Protein AF-A0A515ERA7-F1 (afdb_monomer)

Radius of gyration: 29.37 Å; Cα contacts (8 Å, |Δi|>4): 62; chains: 1; bounding box: 47×49×74 Å

Structure (mmCIF, N/CA/C/O backbone):
data_AF-A0A515ERA7-F1
#
_entry.id   AF-A0A515ERA7-F1
#
loop_
_atom_site.group_PDB
_atom_site.id
_atom_site.type_symbol
_atom_site.label_atom_id
_atom_site.label_alt_id
_atom_site.label_comp_id
_atom_site.label_asym_id
_atom_site.label_entity_id
_atom_site.label_seq_id
_atom_site.pdbx_PDB_ins_code
_atom_site.Cartn_x
_atom_site.Cartn_y
_atom_site.Cartn_z
_atom_site.occupancy
_atom_site.B_iso_or_equiv
_atom_site.auth_seq_id
_atom_site.auth_comp_id
_atom_site.auth_asym_id
_atom_site.auth_atom_id
_atom_site.pdbx_PDB_model_num
ATOM 1 N N . MET A 1 1 ? 11.432 -35.447 43.874 1.00 42.44 1 MET A N 1
ATOM 2 C CA . MET A 1 1 ? 10.421 -34.469 44.328 1.00 42.44 1 MET A CA 1
ATOM 3 C C . MET A 1 1 ? 10.608 -33.211 43.502 1.00 42.44 1 MET A C 1
ATOM 5 O O . MET A 1 1 ? 11.532 -32.455 43.764 1.00 42.44 1 MET A O 1
ATOM 9 N N . SER A 1 2 ? 9.826 -33.059 42.436 1.00 48.47 2 SER A N 1
ATOM 10 C CA . SER A 1 2 ? 10.008 -31.998 41.441 1.00 48.47 2 SER A CA 1
ATOM 11 C C . SER A 1 2 ? 8.876 -30.990 41.603 1.00 48.47 2 SER A C 1
ATOM 13 O O . SER A 1 2 ? 7.742 -31.270 41.226 1.00 48.47 2 SER A O 1
ATOM 15 N N . HIS A 1 3 ? 9.161 -29.844 42.221 1.00 52.25 3 HIS A N 1
ATOM 16 C CA . HIS A 1 3 ? 8.195 -28.757 42.363 1.00 52.25 3 HIS A CA 1
ATOM 17 C C . HIS A 1 3 ? 8.136 -27.967 41.053 1.00 52.25 3 HIS A C 1
ATOM 19 O O . HIS A 1 3 ? 8.937 -27.065 40.817 1.0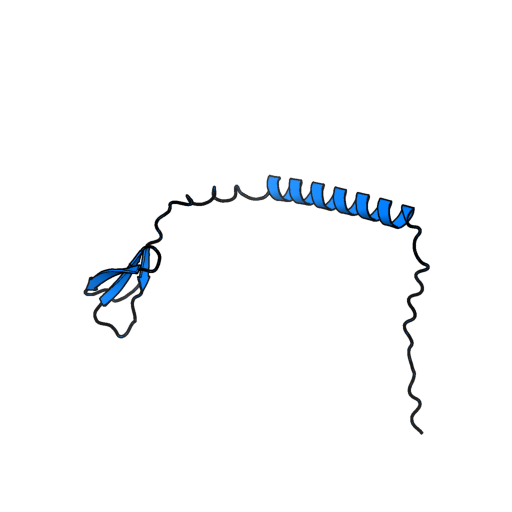0 52.25 3 HIS A O 1
ATOM 25 N N . SER A 1 4 ? 7.204 -28.329 40.172 1.00 54.25 4 SER A N 1
ATOM 26 C CA . SER A 1 4 ? 6.885 -27.530 38.988 1.00 54.25 4 SER A CA 1
ATOM 27 C C . SER A 1 4 ? 6.131 -26.271 39.417 1.00 54.25 4 SER A C 1
ATOM 29 O O . SER A 1 4 ? 4.959 -26.326 39.779 1.00 54.25 4 SER A O 1
ATOM 31 N N . LEU A 1 5 ? 6.817 -25.129 39.384 1.00 62.44 5 LEU A N 1
ATOM 32 C CA . LEU A 1 5 ? 6.222 -23.805 39.553 1.00 62.44 5 LEU A CA 1
ATOM 33 C C . LEU A 1 5 ? 5.396 -23.478 38.302 1.00 62.44 5 LEU A C 1
ATOM 35 O O . LEU A 1 5 ? 5.924 -23.028 37.286 1.00 62.44 5 LEU A O 1
ATOM 39 N N . THR A 1 6 ? 4.091 -23.732 38.355 1.00 60.84 6 THR A N 1
ATOM 40 C CA . THR A 1 6 ? 3.146 -23.308 37.319 1.00 60.84 6 THR A CA 1
ATOM 41 C C . THR A 1 6 ? 2.942 -21.801 37.426 1.00 60.84 6 THR A C 1
ATOM 43 O O . THR A 1 6 ? 2.042 -21.327 38.118 1.00 60.84 6 THR A O 1
ATOM 46 N N . ASN A 1 7 ? 3.806 -21.033 36.766 1.00 59.94 7 ASN A N 1
ATOM 47 C CA . ASN A 1 7 ? 3.665 -19.586 36.680 1.00 59.94 7 ASN A CA 1
ATOM 48 C C . ASN A 1 7 ? 2.546 -19.254 35.679 1.00 59.94 7 ASN A C 1
ATOM 50 O O . ASN A 1 7 ? 2.786 -19.066 34.486 1.00 59.94 7 ASN A O 1
ATOM 54 N N . SER A 1 8 ? 1.297 -19.251 36.144 1.00 60.56 8 SER A N 1
ATOM 55 C CA . SER A 1 8 ? 0.160 -18.816 35.338 1.00 60.56 8 SER A CA 1
ATOM 56 C C . SER A 1 8 ? 0.203 -17.295 35.200 1.00 60.56 8 SER A C 1
ATOM 58 O O . SER A 1 8 ? -0.177 -16.565 36.115 1.00 60.56 8 SER A O 1
ATOM 60 N N . LEU A 1 9 ? 0.661 -16.810 34.048 1.00 61.88 9 LEU A N 1
ATOM 61 C CA . LEU A 1 9 ? 0.554 -15.407 33.648 1.00 61.88 9 LEU A CA 1
ATOM 62 C C . LEU A 1 9 ? -0.911 -15.098 33.312 1.00 61.88 9 LEU A C 1
ATOM 64 O O . LEU A 1 9 ? -1.299 -15.022 32.148 1.00 61.88 9 LEU A O 1
ATOM 68 N N . THR A 1 10 ? -1.759 -14.963 34.329 1.00 64.31 10 THR A N 1
ATOM 69 C CA . THR A 1 10 ? -3.109 -14.428 34.142 1.00 64.31 10 THR A CA 1
ATOM 70 C C . THR A 1 10 ? -2.983 -12.942 33.809 1.00 64.31 10 THR A C 1
ATOM 72 O O . THR A 1 10 ? -2.454 -12.194 34.637 1.00 64.31 10 THR A O 1
ATOM 75 N N . PRO A 1 11 ? -3.435 -12.470 32.633 1.00 65.38 11 PRO A N 1
ATOM 76 C CA . PRO A 1 11 ? -3.361 -11.052 32.321 1.00 65.38 11 PRO A CA 1
ATOM 77 C C . PRO A 1 11 ? -4.266 -10.269 33.282 1.00 65.38 11 PRO A C 1
ATOM 79 O O . PRO A 1 11 ? -5.491 -10.372 33.225 1.00 65.38 11 PRO A O 1
ATOM 82 N N . VAL A 1 12 ? -3.656 -9.456 34.151 1.00 64.62 12 VAL A N 1
ATOM 83 C CA . VAL A 1 12 ? -4.327 -8.482 35.036 1.00 64.62 12 VAL A CA 1
ATOM 84 C C . VAL A 1 12 ? -4.740 -7.257 34.214 1.00 64.62 12 VAL A C 1
ATOM 86 O O . VAL A 1 12 ? -4.341 -6.127 34.471 1.00 64.62 12 VAL A O 1
ATOM 89 N N . ILE A 1 13 ? -5.504 -7.475 33.147 1.00 65.69 13 ILE A N 1
ATOM 90 C CA . ILE A 1 13 ? -6.088 -6.393 32.357 1.00 65.69 13 ILE A CA 1
ATOM 91 C C . ILE A 1 13 ? -7.578 -6.691 32.286 1.00 65.69 13 ILE A C 1
ATOM 93 O O . ILE A 1 13 ? -8.043 -7.464 31.446 1.00 65.69 13 ILE A O 1
ATOM 97 N N . GLY A 1 14 ? -8.332 -6.103 33.219 1.00 66.56 14 GLY A N 1
ATOM 98 C CA . GLY A 1 14 ? -9.792 -6.110 33.164 1.00 66.56 14 GLY A CA 1
ATOM 99 C C . GLY A 1 14 ? -10.252 -5.650 31.781 1.00 66.56 14 GLY A C 1
ATOM 100 O O . GLY A 1 14 ? -9.632 -4.769 31.189 1.00 66.56 14 GLY A O 1
ATOM 101 N N . LYS A 1 15 ? -11.298 -6.276 31.223 1.00 71.81 15 LYS A N 1
ATOM 102 C CA . LYS A 1 15 ? -11.762 -5.991 29.856 1.00 71.81 15 LYS A CA 1
ATOM 103 C C . LYS A 1 15 ? -12.018 -4.479 29.712 1.00 71.81 15 LYS A C 1
ATOM 105 O O . LYS A 1 15 ? -12.979 -3.997 30.309 1.00 71.81 15 LYS A O 1
ATOM 110 N N . PRO A 1 16 ? -11.223 -3.731 28.916 1.00 72.00 16 PRO A N 1
ATOM 111 C CA . PRO A 1 16 ? -11.478 -2.308 28.748 1.00 72.00 16 PRO A CA 1
ATOM 112 C C . PRO A 1 16 ? -12.851 -2.121 28.115 1.00 72.00 16 PRO A C 1
ATOM 114 O O . PRO A 1 16 ? -13.234 -2.907 27.235 1.00 72.00 16 PRO A O 1
ATOM 117 N N . SER A 1 17 ? -13.580 -1.102 28.575 1.00 83.69 17 SER A N 1
ATOM 118 C CA . SER A 1 17 ? -14.914 -0.799 28.065 1.00 83.69 17 SER A CA 1
ATOM 119 C C . SER A 1 17 ? -14.870 -0.628 26.546 1.00 83.69 17 SER A C 1
ATOM 121 O O . SER A 1 17 ? -13.869 -0.187 25.974 1.00 83.69 17 SER A O 1
ATOM 123 N N . ARG A 1 18 ? -15.960 -0.994 25.863 1.00 86.44 18 ARG A N 1
ATOM 124 C CA . ARG A 1 18 ? -16.049 -0.871 24.400 1.00 86.44 18 ARG A CA 1
ATOM 125 C C . ARG A 1 18 ? -15.734 0.556 23.948 1.00 86.44 18 ARG A C 1
ATOM 127 O O . ARG A 1 18 ? -15.000 0.735 22.985 1.00 86.44 18 ARG A O 1
ATOM 134 N N . THR A 1 19 ? -16.209 1.549 24.696 1.00 88.25 19 THR A N 1
ATOM 135 C CA . THR A 1 19 ? -15.923 2.967 24.465 1.00 88.25 19 THR A CA 1
ATOM 136 C C . THR A 1 19 ? -14.431 3.273 24.575 1.00 88.25 19 THR A C 1
ATOM 138 O O . THR A 1 19 ? -13.886 3.865 23.653 1.00 88.25 19 THR A O 1
ATOM 141 N N . ALA A 1 20 ? -13.747 2.802 25.626 1.00 89.19 20 ALA A N 1
ATOM 142 C CA . ALA A 1 20 ? -12.304 3.001 25.790 1.00 89.19 20 ALA A CA 1
ATOM 143 C C . ALA A 1 20 ? -11.482 2.335 24.673 1.00 89.19 20 ALA A C 1
ATOM 145 O O . ALA A 1 20 ? -10.488 2.887 24.208 1.00 89.19 20 ALA A O 1
ATOM 146 N N . ARG A 1 21 ? -11.905 1.158 24.196 1.00 86.25 21 ARG A N 1
ATOM 147 C CA . ARG A 1 21 ? -11.257 0.501 23.048 1.00 86.25 21 ARG A CA 1
ATOM 148 C C . ARG A 1 21 ? -11.438 1.302 21.761 1.00 86.25 21 ARG A C 1
ATOM 150 O O . ARG A 1 21 ? -10.494 1.426 20.988 1.00 86.25 21 ARG A O 1
ATOM 157 N N . LEU A 1 22 ? -12.638 1.832 21.526 1.00 93.62 22 LEU A N 1
ATOM 158 C CA . LEU A 1 22 ? -12.944 2.608 20.324 1.00 93.62 22 LEU A CA 1
ATOM 159 C C . LEU A 1 22 ? -12.226 3.960 20.318 1.00 93.62 22 LEU A C 1
ATOM 161 O O . LEU A 1 22 ? -11.703 4.351 19.277 1.00 93.62 22 LEU A O 1
ATOM 165 N N . THR A 1 23 ? -12.142 4.645 21.460 1.00 94.69 23 THR A N 1
ATOM 166 C CA . THR A 1 23 ? -11.388 5.902 21.568 1.00 94.69 23 THR A CA 1
ATOM 167 C C . THR A 1 23 ? -9.901 5.670 21.337 1.00 94.69 23 THR A C 1
ATOM 169 O O . THR A 1 23 ? -9.298 6.383 20.538 1.00 94.69 23 THR A O 1
ATOM 172 N N . LEU A 1 24 ? -9.320 4.632 21.945 1.00 94.12 24 LEU A N 1
ATOM 173 C CA . LEU A 1 24 ? -7.921 4.273 21.718 1.00 94.12 24 LEU A CA 1
ATOM 174 C C . LEU A 1 24 ? -7.661 3.924 20.245 1.00 94.12 24 LEU A C 1
ATOM 176 O O . LEU A 1 24 ? -6.683 4.386 19.663 1.00 94.12 24 LEU A O 1
ATOM 180 N N . ALA A 1 25 ? -8.559 3.157 19.620 1.00 94.31 25 ALA A N 1
ATOM 181 C CA . ALA A 1 25 ? -8.455 2.806 18.207 1.00 94.31 25 ALA A CA 1
ATOM 182 C C . ALA A 1 25 ? -8.539 4.040 17.293 1.00 94.31 25 ALA A C 1
ATOM 184 O O . ALA A 1 25 ? -7.797 4.125 16.315 1.00 94.31 25 ALA A O 1
ATOM 185 N N . LEU A 1 26 ? -9.402 5.010 17.615 1.00 96.25 26 LEU A N 1
ATOM 186 C CA . LEU A 1 26 ? -9.501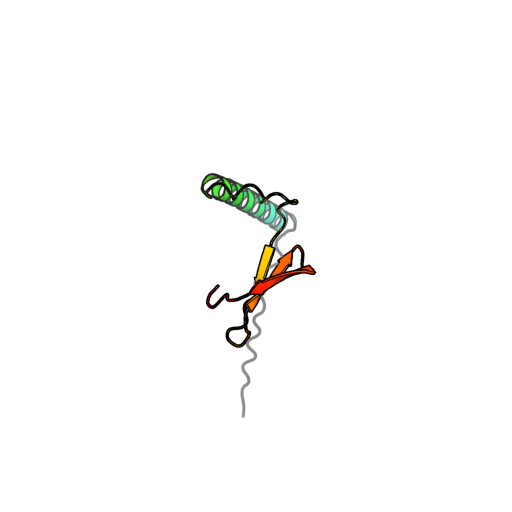 6.275 16.883 1.00 96.25 26 LEU A CA 1
ATOM 187 C C . LEU A 1 26 ? -8.227 7.110 17.018 1.00 96.25 26 LEU A C 1
ATOM 189 O O . LEU A 1 26 ? -7.718 7.594 16.009 1.00 96.25 26 LEU A O 1
ATOM 193 N N . ILE A 1 27 ? -7.688 7.229 18.234 1.00 97.00 27 ILE A N 1
ATOM 194 C CA . ILE A 1 27 ? -6.430 7.942 18.493 1.00 97.00 27 ILE A CA 1
ATOM 195 C C . ILE A 1 27 ? -5.296 7.298 17.698 1.00 97.00 27 ILE A C 1
ATOM 197 O O . ILE A 1 27 ? -4.567 7.990 16.989 1.00 97.00 27 ILE A O 1
ATOM 201 N N . LEU A 1 28 ? -5.183 5.970 17.762 1.00 96.25 28 LEU A N 1
ATOM 202 C CA . LEU A 1 28 ? -4.134 5.244 17.060 1.00 96.25 28 LEU A CA 1
ATOM 203 C C . LEU A 1 28 ? -4.262 5.421 15.543 1.00 96.25 28 LEU A C 1
ATOM 205 O O . LEU A 1 28 ? -3.276 5.708 14.872 1.00 96.25 28 LEU A O 1
ATOM 209 N N . ARG A 1 29 ? -5.482 5.338 15.002 1.00 94.19 29 ARG A N 1
ATOM 210 C CA . ARG A 1 29 ? -5.739 5.520 13.569 1.00 94.19 29 ARG A CA 1
ATOM 211 C C . ARG A 1 29 ? -5.435 6.942 13.101 1.00 94.19 29 ARG A C 1
ATOM 213 O O . ARG A 1 29 ? -4.867 7.109 12.022 1.00 94.19 29 ARG A O 1
ATOM 220 N N . ALA A 1 30 ? -5.768 7.948 13.907 1.00 96.50 30 ALA A N 1
ATOM 221 C CA . ALA A 1 30 ? -5.425 9.337 13.626 1.00 96.50 30 ALA A CA 1
ATOM 222 C C . ALA A 1 30 ? -3.902 9.541 13.626 1.00 96.50 30 ALA A C 1
ATOM 224 O O . ALA A 1 30 ? -3.370 10.114 12.678 1.00 96.50 30 ALA A O 1
ATOM 225 N N . ALA A 1 31 ? -3.198 9.000 14.625 1.00 94.69 31 ALA A N 1
ATOM 226 C CA . ALA A 1 31 ? -1.740 9.065 14.715 1.00 94.69 31 ALA A CA 1
ATOM 227 C C . ALA A 1 31 ? -1.044 8.341 13.547 1.00 94.69 31 ALA A C 1
ATOM 229 O O . ALA A 1 31 ? -0.084 8.852 12.974 1.00 94.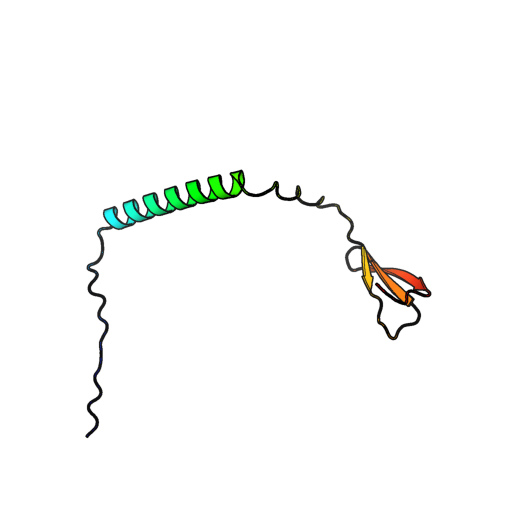69 31 ALA A O 1
ATOM 230 N N . SER A 1 32 ? -1.547 7.176 13.129 1.00 92.62 32 SER A N 1
ATOM 231 C CA . SER A 1 32 ? -1.029 6.485 11.943 1.00 92.62 32 SER A CA 1
ATOM 232 C C . SER A 1 32 ? -1.241 7.302 10.669 1.00 92.62 32 SER A C 1
ATOM 234 O O . SER A 1 32 ? -0.367 7.332 9.805 1.00 92.62 32 SER A O 1
ATOM 236 N N . PHE A 1 33 ? -2.381 7.987 10.541 1.00 96.50 33 PHE A N 1
ATOM 237 C CA . PHE A 1 33 ? -2.661 8.817 9.372 1.00 96.50 33 PHE A CA 1
ATOM 238 C C . PHE A 1 33 ? -1.762 10.056 9.317 1.00 96.50 33 PHE A C 1
ATOM 240 O O . PHE A 1 33 ? -1.231 10.374 8.251 1.00 96.50 33 PHE A O 1
ATOM 247 N N . THR A 1 34 ? -1.547 10.735 10.447 1.00 95.56 34 THR A N 1
ATOM 248 C CA . THR A 1 34 ? -0.633 11.885 10.511 1.00 95.56 34 THR A CA 1
ATOM 249 C C . THR A 1 34 ? 0.803 11.469 10.216 1.00 95.56 34 THR A C 1
ATOM 251 O O . THR A 1 34 ? 1.468 12.140 9.426 1.00 95.56 34 THR A O 1
ATOM 254 N N . LEU A 1 35 ? 1.249 10.332 10.758 1.00 93.94 35 LEU A N 1
ATOM 255 C CA . LEU A 1 35 ? 2.573 9.783 10.478 1.00 93.94 35 LEU A CA 1
ATOM 256 C C . LEU A 1 35 ? 2.732 9.413 9.001 1.00 93.94 35 LEU A C 1
ATOM 258 O O . LEU A 1 35 ? 3.722 9.794 8.388 1.00 93.94 35 LEU A O 1
ATOM 262 N N . ASN A 1 36 ? 1.748 8.741 8.398 1.00 93.12 36 ASN A N 1
ATOM 263 C CA . ASN A 1 36 ? 1.770 8.413 6.971 1.00 93.12 36 ASN A CA 1
ATOM 264 C C . ASN A 1 36 ? 1.800 9.678 6.098 1.00 93.12 36 ASN A C 1
ATOM 266 O O . ASN A 1 36 ? 2.516 9.732 5.100 1.00 93.12 36 ASN A O 1
ATOM 270 N N . ARG A 1 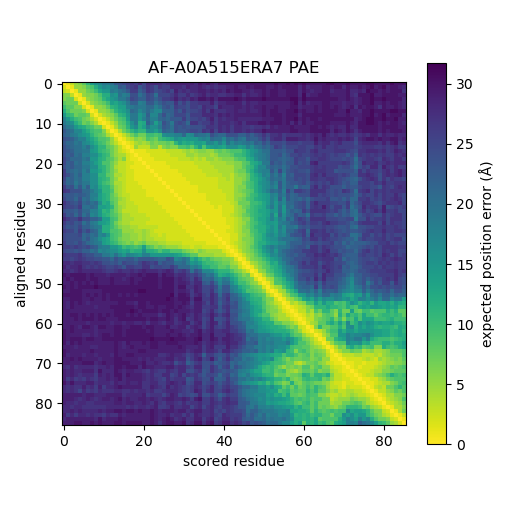37 ? 1.056 10.724 6.479 1.00 91.69 37 ARG A N 1
ATOM 271 C CA . ARG A 1 37 ? 1.071 12.001 5.756 1.00 91.69 37 ARG A CA 1
ATOM 272 C C . ARG A 1 37 ? 2.440 12.674 5.837 1.00 91.69 37 ARG A C 1
ATOM 274 O O . ARG A 1 37 ? 2.924 13.166 4.824 1.00 91.69 37 ARG A O 1
ATOM 281 N N . LEU A 1 38 ? 3.061 12.674 7.015 1.00 92.00 38 LEU A N 1
ATOM 282 C CA . LEU A 1 38 ? 4.396 13.235 7.208 1.00 92.00 38 LEU A CA 1
ATOM 283 C C . LEU A 1 38 ? 5.460 12.414 6.470 1.00 92.00 38 LEU A C 1
ATOM 285 O O . LEU A 1 38 ? 6.308 12.985 5.793 1.00 92.00 38 LEU A O 1
ATOM 289 N N . ALA A 1 39 ? 5.363 11.086 6.525 1.00 87.62 39 ALA A N 1
ATOM 290 C CA . ALA A 1 39 ? 6.234 10.185 5.784 1.00 87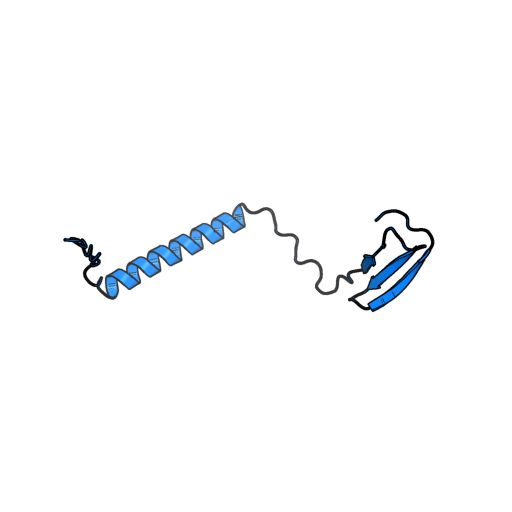.62 39 ALA A CA 1
ATOM 291 C C . ALA A 1 39 ? 6.160 10.459 4.279 1.00 87.62 39 ALA A C 1
ATOM 293 O O . ALA A 1 39 ? 7.196 10.560 3.643 1.00 87.62 39 ALA A O 1
ATOM 294 N N . ARG A 1 40 ? 4.965 10.677 3.716 1.00 83.75 40 ARG A N 1
ATOM 295 C CA . ARG A 1 40 ? 4.803 11.063 2.302 1.00 83.75 40 ARG A CA 1
ATOM 296 C C . ARG A 1 40 ? 5.332 12.458 1.976 1.00 83.75 40 ARG A C 1
ATOM 298 O O . ARG A 1 40 ? 5.733 12.685 0.845 1.00 83.75 40 ARG A O 1
ATOM 305 N N . ALA A 1 41 ? 5.297 13.384 2.932 1.00 86.00 41 ALA A N 1
ATOM 306 C CA . ALA A 1 41 ? 5.802 14.739 2.733 1.00 86.00 41 ALA A CA 1
ATOM 307 C C . ALA A 1 41 ? 7.338 14.799 2.726 1.00 86.00 41 ALA A C 1
ATOM 309 O O . ALA A 1 41 ? 7.905 15.653 2.054 1.00 86.00 41 ALA A O 1
ATOM 310 N N . ILE A 1 42 ? 7.996 13.914 3.482 1.00 89.50 42 ILE A N 1
ATOM 311 C CA . ILE A 1 42 ? 9.462 13.860 3.596 1.00 89.50 42 ILE A CA 1
ATOM 312 C C . ILE A 1 42 ? 10.057 12.799 2.663 1.00 89.50 42 ILE A C 1
ATOM 314 O O . ILE A 1 42 ? 11.224 12.895 2.287 1.00 89.50 42 ILE A O 1
ATOM 318 N N . ALA A 1 43 ? 9.274 11.789 2.274 1.00 83.56 43 ALA A N 1
ATOM 319 C CA . ALA A 1 43 ? 9.713 10.806 1.303 1.00 83.56 43 ALA A CA 1
ATOM 320 C C . ALA A 1 43 ? 10.087 11.529 0.002 1.00 83.56 43 ALA A C 1
ATOM 322 O O . ALA A 1 43 ? 9.295 12.338 -0.495 1.00 83.56 43 ALA A O 1
ATOM 323 N N . PRO A 1 44 ? 11.272 11.243 -0.565 1.00 71.38 44 PRO A N 1
ATOM 324 C CA . PRO A 1 44 ? 11.579 11.691 -1.912 1.00 71.38 44 PRO A CA 1
ATOM 325 C C . PRO A 1 44 ? 10.459 11.212 -2.832 1.00 71.38 44 PRO A C 1
ATOM 327 O O . PRO A 1 44 ? 9.893 10.139 -2.603 1.00 71.38 44 PRO A O 1
ATOM 330 N N . ALA A 1 45 ? 10.114 12.028 -3.832 1.00 67.50 45 ALA A N 1
ATOM 331 C CA . ALA A 1 45 ? 9.084 11.678 -4.798 1.00 67.50 45 ALA A CA 1
ATOM 332 C C . ALA A 1 45 ? 9.324 10.237 -5.256 1.00 67.50 45 ALA A C 1
ATOM 334 O O . ALA A 1 45 ? 10.375 9.938 -5.827 1.00 67.50 45 ALA A O 1
ATOM 335 N N . ALA A 1 46 ? 8.381 9.343 -4.932 1.00 64.88 46 ALA A N 1
ATOM 336 C CA . ALA A 1 46 ? 8.419 7.994 -5.462 1.00 64.88 46 ALA A CA 1
ATOM 337 C C . ALA A 1 46 ? 8.571 8.143 -6.980 1.00 64.88 46 ALA A C 1
ATOM 339 O O . ALA A 1 46 ? 7.899 9.019 -7.549 1.00 64.88 46 ALA A O 1
ATOM 340 N N . PRO A 1 47 ? 9.457 7.369 -7.633 1.00 57.62 47 PRO A N 1
ATOM 341 C CA . PRO A 1 47 ? 9.479 7.339 -9.083 1.00 57.62 47 PRO A CA 1
ATOM 342 C C . PRO A 1 47 ? 8.030 7.136 -9.513 1.00 57.62 47 PRO A C 1
ATOM 344 O O . PRO A 1 47 ? 7.398 6.186 -9.047 1.00 57.62 47 PRO A O 1
ATOM 347 N N . LYS A 1 48 ? 7.474 8.091 -10.279 1.00 58.91 48 LYS A N 1
ATOM 348 C CA . LYS A 1 48 ? 6.173 7.922 -10.941 1.00 58.91 48 LYS A CA 1
ATOM 349 C C . LYS A 1 48 ? 6.182 6.499 -11.465 1.00 58.91 48 LYS A C 1
ATOM 351 O O . LYS A 1 48 ? 7.158 6.183 -12.146 1.00 58.91 48 LYS A O 1
ATOM 356 N N . ASP A 1 49 ? 5.190 5.694 -11.065 1.00 54.38 49 ASP A N 1
ATOM 357 C CA . ASP A 1 49 ? 5.043 4.304 -11.496 1.00 54.38 49 ASP A CA 1
ATOM 358 C C . ASP A 1 49 ? 5.589 4.202 -12.907 1.00 54.38 49 ASP A C 1
ATOM 360 O O . ASP A 1 49 ? 5.108 4.901 -13.810 1.00 54.38 49 ASP A O 1
ATOM 364 N N . HIS A 1 50 ? 6.696 3.466 -13.033 1.00 52.28 50 HIS A N 1
ATOM 365 C CA . HIS A 1 50 ? 7.269 3.188 -14.332 1.00 52.28 50 HIS A CA 1
ATOM 366 C C . HIS A 1 50 ? 6.107 2.695 -15.176 1.00 52.28 50 HIS A C 1
ATOM 368 O O . HIS A 1 50 ? 5.352 1.829 -14.732 1.00 52.28 50 HIS A O 1
ATOM 374 N N . ASP A 1 51 ? 5.934 3.369 -16.307 1.00 54.94 51 ASP A N 1
ATOM 375 C CA . ASP A 1 51 ? 4.916 3.124 -17.308 1.00 54.94 51 ASP A CA 1
ATOM 376 C C . ASP A 1 51 ? 4.497 1.652 -17.287 1.00 54.94 51 ASP A C 1
ATOM 378 O O . ASP A 1 51 ? 5.329 0.762 -17.442 1.00 54.94 51 ASP A O 1
ATOM 382 N N . ILE A 1 52 ? 3.214 1.378 -17.064 1.00 56.97 52 ILE A N 1
ATOM 383 C CA . ILE A 1 52 ? 2.685 0.006 -17.058 1.00 56.97 52 ILE A CA 1
ATOM 384 C C . ILE A 1 52 ? 2.855 -0.621 -18.469 1.00 56.97 52 ILE A C 1
ATOM 386 O O . ILE A 1 52 ? 2.651 -1.817 -18.650 1.00 56.97 52 ILE A O 1
ATOM 390 N N . ASN A 1 53 ? 3.293 0.175 -19.461 1.00 54.94 53 ASN A N 1
ATOM 391 C CA . ASN A 1 53 ? 3.730 -0.234 -20.798 1.00 54.94 53 ASN A CA 1
ATOM 392 C C . ASN A 1 53 ? 5.258 -0.230 -21.003 1.00 54.94 53 ASN A C 1
ATOM 394 O O . ASN A 1 53 ? 5.720 -0.292 -22.144 1.00 54.94 53 ASN A O 1
ATOM 398 N N . ALA A 1 54 ? 6.067 -0.127 -19.948 1.00 58.06 54 ALA A N 1
ATOM 399 C CA . ALA A 1 54 ? 7.509 -0.283 -20.065 1.00 58.06 54 ALA A CA 1
ATOM 400 C C . ALA A 1 54 ? 7.800 -1.742 -20.436 1.00 58.06 54 ALA A C 1
ATOM 402 O O . ALA A 1 54 ? 7.779 -2.627 -19.587 1.00 58.06 54 ALA A O 1
ATOM 403 N N . HIS A 1 55 ? 8.036 -2.000 -21.721 1.00 55.84 55 HIS A N 1
ATOM 404 C CA . HIS A 1 55 ? 8.492 -3.300 -22.199 1.00 55.84 55 HIS A CA 1
ATOM 405 C C . HIS A 1 55 ? 9.836 -3.627 -21.538 1.00 55.84 55 HIS A C 1
ATOM 407 O O . HIS A 1 55 ? 10.853 -2.985 -21.822 1.00 55.84 55 HIS A O 1
ATOM 413 N N . TYR A 1 56 ? 9.839 -4.607 -20.636 1.00 57.88 56 TYR A N 1
ATOM 414 C CA . TYR A 1 56 ? 11.047 -5.038 -19.943 1.00 57.88 56 TYR A CA 1
ATOM 415 C C . TYR A 1 56 ? 11.802 -6.025 -20.834 1.00 57.88 56 TYR A C 1
ATOM 417 O O . TYR A 1 56 ? 11.287 -7.086 -21.196 1.00 57.88 56 TYR A O 1
ATOM 425 N N . VAL A 1 57 ? 13.031 -5.659 -21.201 1.00 56.78 57 VAL A N 1
ATOM 426 C CA . VAL A 1 57 ? 13.957 -6.543 -21.913 1.00 56.78 57 VAL A CA 1
ATOM 427 C C . VAL A 1 57 ? 14.942 -7.116 -20.901 1.00 56.78 57 VAL A C 1
ATOM 429 O O . VAL A 1 57 ? 15.777 -6.393 -20.357 1.00 56.78 57 VAL A O 1
ATOM 432 N N . GLU A 1 58 ? 14.834 -8.413 -20.638 1.00 66.69 58 GLU A N 1
ATOM 433 C CA . GLU A 1 58 ? 15.721 -9.150 -19.743 1.00 66.69 58 GLU A CA 1
ATOM 434 C C . GLU A 1 58 ? 16.821 -9.843 -20.552 1.00 66.69 58 GLU A C 1
ATOM 436 O O . GLU A 1 58 ? 16.562 -10.579 -21.509 1.00 66.69 58 GLU A O 1
ATOM 441 N N . PHE A 1 59 ? 18.073 -9.611 -20.162 1.00 59.91 59 PHE A N 1
ATOM 442 C CA . PHE A 1 59 ? 19.242 -10.220 -20.783 1.00 59.91 59 PHE A CA 1
ATOM 443 C C . PHE A 1 59 ? 19.785 -11.308 -19.867 1.00 59.91 59 PHE A C 1
ATOM 445 O O . PHE A 1 59 ? 20.165 -11.037 -18.728 1.00 59.91 59 PHE A O 1
ATOM 452 N N . TYR A 1 60 ? 19.851 -12.533 -20.378 1.00 57.59 60 TYR A N 1
ATOM 453 C CA . TYR A 1 60 ? 20.463 -13.649 -19.673 1.00 57.59 60 TYR A CA 1
ATOM 454 C C . TYR A 1 60 ? 21.721 -14.082 -20.421 1.00 57.59 60 TYR A C 1
ATOM 456 O O . TYR A 1 60 ? 21.653 -14.512 -21.571 1.00 57.59 60 TYR A O 1
ATOM 464 N N . ALA A 1 61 ? 22.878 -13.970 -19.780 1.00 59.09 61 ALA A N 1
ATOM 465 C CA . ALA A 1 61 ? 24.123 -14.530 -20.277 1.00 59.09 61 ALA A CA 1
ATOM 466 C C . ALA A 1 61 ? 24.605 -15.558 -19.258 1.00 59.09 61 ALA A C 1
ATOM 468 O O . ALA A 1 61 ? 24.937 -15.215 -18.124 1.00 59.09 61 ALA A O 1
ATOM 469 N N . ASP A 1 62 ? 24.610 -16.820 -19.673 1.00 56.78 62 ASP A N 1
ATOM 470 C CA . ASP A 1 62 ? 25.272 -17.883 -18.933 1.00 56.78 62 ASP A CA 1
ATOM 471 C C . ASP A 1 62 ? 26.790 -17.741 -19.163 1.00 56.78 62 ASP A C 1
ATOM 473 O O . ASP A 1 62 ? 27.217 -17.709 -20.322 1.00 56.78 62 ASP A O 1
ATOM 477 N N . PRO A 1 63 ? 27.623 -17.640 -18.111 1.00 55.72 63 PRO A N 1
ATOM 478 C CA . PRO A 1 63 ? 29.077 -17.533 -18.247 1.00 55.72 63 PRO A CA 1
ATOM 479 C C . PRO A 1 63 ? 29.744 -18.725 -18.963 1.00 55.72 63 PRO A C 1
ATOM 481 O O . PRO A 1 63 ? 30.931 -18.633 -19.281 1.00 55.72 63 PRO A O 1
ATOM 484 N N . GLY A 1 64 ? 29.016 -19.818 -19.233 1.00 57.19 64 GLY A N 1
ATOM 485 C CA . GLY A 1 64 ? 29.473 -20.955 -20.044 1.00 57.19 64 GLY A CA 1
ATOM 486 C C . GLY A 1 64 ? 28.953 -21.015 -21.491 1.00 57.19 64 GLY A C 1
ATOM 487 O O . GLY A 1 64 ? 29.307 -21.955 -22.202 1.00 57.19 64 GLY A O 1
ATOM 488 N N . ALA A 1 65 ? 28.119 -20.071 -21.946 1.00 57.41 65 ALA A N 1
ATOM 489 C CA . ALA A 1 65 ? 27.501 -20.101 -23.277 1.00 57.41 65 ALA A CA 1
ATOM 490 C C . ALA A 1 65 ? 28.149 -19.105 -24.261 1.00 57.41 65 ALA A C 1
ATOM 492 O O . ALA A 1 65 ? 28.470 -17.977 -23.898 1.00 57.41 65 ALA A O 1
ATOM 493 N N . ASP A 1 66 ? 28.254 -19.478 -25.546 1.00 54.44 66 ASP A N 1
ATOM 494 C CA . ASP A 1 66 ? 28.803 -18.641 -26.639 1.00 54.44 66 ASP A CA 1
ATOM 495 C C . ASP A 1 66 ? 27.885 -17.457 -27.054 1.00 54.44 66 ASP A C 1
ATOM 497 O O . ASP A 1 66 ? 27.748 -17.112 -28.231 1.00 54.44 66 ASP A O 1
ATOM 501 N N . GLY A 1 67 ? 27.184 -16.836 -26.104 1.00 62.56 67 GLY A N 1
ATOM 502 C CA . GLY A 1 67 ? 26.320 -15.675 -26.326 1.00 62.56 67 GLY A CA 1
ATOM 503 C C . GLY A 1 67 ? 25.181 -15.553 -25.313 1.00 62.56 67 GLY A C 1
ATOM 504 O O . GLY A 1 67 ? 24.805 -16.527 -24.664 1.00 62.56 67 GLY A O 1
ATOM 505 N N . GLY A 1 68 ? 24.611 -14.350 -25.216 1.00 68.69 68 GLY A N 1
ATOM 506 C CA . GLY A 1 68 ? 23.468 -14.049 -24.354 1.00 68.69 68 GLY A CA 1
ATOM 507 C C . GLY A 1 68 ? 22.131 -14.258 -25.066 1.00 68.69 68 GLY A C 1
ATOM 508 O O . GLY A 1 68 ? 22.015 -14.068 -26.279 1.00 68.69 68 GLY A O 1
ATOM 509 N N . LEU A 1 69 ? 21.110 -14.645 -24.312 1.00 76.94 69 LEU A N 1
ATOM 510 C CA . LEU A 1 69 ? 19.724 -14.738 -24.755 1.00 76.94 69 LEU A CA 1
ATOM 511 C C . LEU A 1 69 ? 18.970 -13.481 -24.315 1.00 76.94 69 LEU A C 1
ATOM 513 O O . LEU A 1 69 ? 19.153 -12.996 -23.196 1.00 76.94 69 LEU A O 1
ATOM 517 N N . VAL A 1 70 ? 18.138 -12.949 -25.207 1.00 72.25 70 VAL A N 1
ATOM 518 C CA . VAL A 1 70 ? 17.330 -11.752 -24.954 1.00 72.25 70 VAL A CA 1
ATOM 519 C C . VAL A 1 70 ? 15.874 -12.147 -24.857 1.00 72.25 70 VAL A C 1
ATOM 521 O O . VAL A 1 70 ? 15.325 -12.750 -25.786 1.00 72.25 70 VAL A O 1
ATOM 524 N N . TYR A 1 71 ? 15.253 -11.760 -23.754 1.00 73.56 71 TYR A N 1
ATOM 525 C CA . TYR A 1 71 ? 13.845 -11.976 -23.494 1.00 73.56 71 TYR A CA 1
ATOM 526 C C . TYR A 1 71 ? 13.121 -10.634 -23.445 1.00 73.56 71 TYR A C 1
ATOM 528 O O . TYR A 1 71 ? 13.617 -9.688 -22.846 1.00 73.56 71 TYR A O 1
ATOM 536 N N . ALA A 1 72 ? 11.946 -10.551 -24.061 1.00 72.25 72 ALA A N 1
ATOM 537 C CA . ALA A 1 72 ? 11.015 -9.443 -23.869 1.00 72.25 72 ALA A CA 1
ATOM 538 C C . ALA A 1 72 ? 9.710 -10.020 -23.326 1.00 72.25 72 ALA A C 1
ATOM 540 O O . ALA A 1 72 ? 9.180 -10.978 -23.899 1.00 72.25 72 ALA A O 1
ATOM 541 N N . ASP A 1 73 ? 9.231 -9.496 -22.197 1.00 72.25 73 ASP A N 1
ATOM 542 C CA . ASP A 1 73 ? 8.021 -9.982 -21.516 1.00 72.25 73 ASP A CA 1
ATOM 543 C C . ASP A 1 73 ? 8.031 -11.514 -21.288 1.00 72.25 73 ASP A C 1
ATOM 545 O O . ASP A 1 73 ? 7.043 -12.219 -21.509 1.00 72.25 73 ASP A O 1
ATOM 549 N N . GLY A 1 74 ? 9.194 -12.062 -20.914 1.00 72.38 74 GLY A N 1
ATOM 550 C CA . GLY A 1 74 ? 9.389 -13.498 -20.672 1.00 72.38 74 GLY A CA 1
ATOM 551 C C . GLY A 1 74 ? 9.456 -14.379 -21.929 1.00 72.38 74 GLY A C 1
ATOM 552 O O . GLY A 1 74 ? 9.534 -15.603 -21.814 1.00 72.38 74 GLY A O 1
ATOM 553 N N . LYS A 1 75 ? 9.446 -13.801 -23.136 1.00 70.56 75 LYS A N 1
ATOM 554 C CA . LYS A 1 75 ? 9.577 -14.538 -24.405 1.00 70.56 75 LYS A CA 1
ATOM 555 C C . LYS 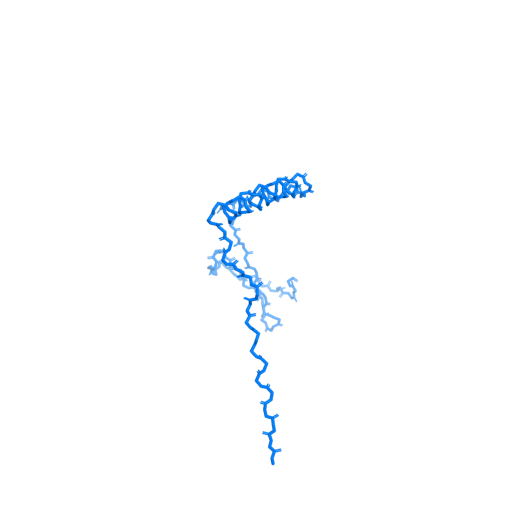A 1 75 ? 10.955 -14.334 -25.013 1.00 70.56 75 LYS A C 1
ATOM 557 O O . LYS A 1 75 ? 11.408 -13.203 -25.126 1.00 70.56 75 LYS A O 1
ATOM 562 N N . LEU A 1 76 ? 11.597 -15.419 -25.450 1.00 76.12 76 LEU A N 1
ATOM 563 C CA . LEU A 1 76 ? 12.879 -15.353 -26.154 1.00 76.12 76 LEU A CA 1
ATOM 564 C C . LEU A 1 76 ? 12.685 -14.636 -27.496 1.00 76.12 76 LEU A C 1
ATOM 566 O O . LE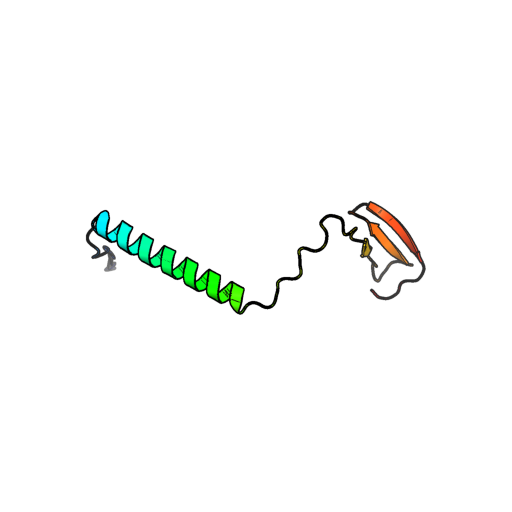U A 1 76 ? 12.037 -15.171 -28.395 1.00 76.12 76 LEU A O 1
ATOM 570 N N . VAL A 1 77 ? 13.249 -13.438 -27.622 1.00 79.00 77 VAL A N 1
ATOM 571 C CA . VAL A 1 77 ? 13.143 -12.608 -28.833 1.00 79.00 77 VAL A CA 1
ATOM 572 C C . VAL A 1 77 ? 14.407 -12.633 -29.683 1.00 79.00 77 VAL A C 1
ATOM 574 O O . VAL A 1 77 ? 14.357 -12.290 -30.861 1.00 79.00 77 VAL A O 1
ATOM 577 N N . GLY A 1 78 ? 15.541 -13.070 -29.132 1.00 75.56 78 GLY A N 1
ATOM 578 C CA . GLY A 1 78 ? 16.770 -13.170 -29.908 1.00 75.56 78 GLY A CA 1
ATOM 579 C C . GLY A 1 78 ? 17.962 -13.699 -29.126 1.00 75.56 78 GLY A C 1
ATOM 580 O O . GLY A 1 78 ? 17.907 -13.914 -27.916 1.00 75.56 78 GLY A O 1
ATOM 581 N N . ARG A 1 79 ? 19.065 -13.900 -29.848 1.00 75.00 79 ARG A N 1
ATOM 582 C CA . ARG A 1 79 ? 20.359 -14.296 -29.292 1.00 75.00 79 ARG A CA 1
ATOM 583 C C . ARG A 1 79 ? 21.404 -13.273 -29.715 1.00 75.00 79 ARG A C 1
ATOM 585 O O . ARG A 1 79 ? 21.543 -13.009 -30.907 1.00 75.00 79 ARG A O 1
ATOM 592 N N . LEU A 1 80 ? 22.131 -12.714 -28.752 1.00 69.81 80 LEU A N 1
ATOM 593 C CA . LEU A 1 80 ? 23.274 -11.845 -29.012 1.00 69.81 80 LEU A CA 1
ATOM 594 C C . LEU A 1 80 ? 24.561 -12.680 -28.950 1.00 69.81 80 LEU A C 1
ATOM 596 O O . LEU A 1 80 ? 24.928 -13.162 -27.872 1.00 69.81 80 LEU A O 1
ATOM 600 N N . PRO A 1 81 ? 25.257 -12.876 -30.083 1.00 66.06 81 PRO A N 1
ATOM 601 C CA . PRO A 1 81 ? 26.533 -13.575 -30.080 1.00 66.06 81 PRO A CA 1
ATOM 602 C C . PRO A 1 81 ? 27.610 -12.736 -29.370 1.00 66.06 81 PRO A C 1
ATOM 604 O O . PRO A 1 81 ? 27.607 -11.510 -29.458 1.00 66.06 81 PRO A O 1
ATOM 607 N N . ASN A 1 82 ? 28.560 -13.405 -28.709 1.00 62.97 82 ASN A N 1
ATOM 608 C CA . ASN A 1 82 ? 29.772 -12.811 -28.111 1.00 62.97 82 ASN A CA 1
ATOM 609 C C . ASN A 1 82 ? 29.597 -11.899 -26.872 1.00 62.97 82 ASN A C 1
ATOM 611 O O . ASN A 1 82 ? 30.481 -11.088 -26.589 1.00 62.97 82 ASN A O 1
ATOM 615 N N . ILE A 1 83 ? 28.525 -12.034 -26.083 1.00 56.50 8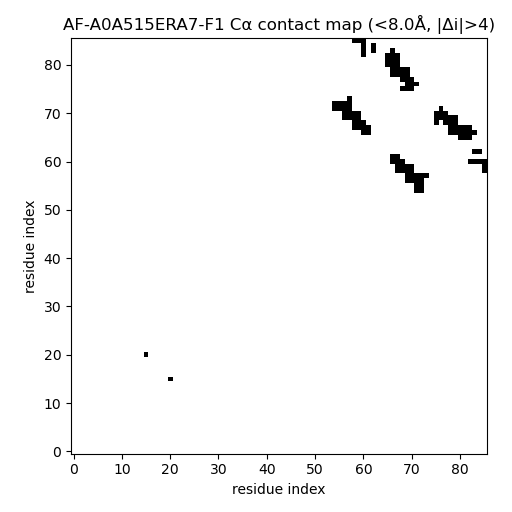3 ILE A N 1
ATOM 616 C CA . ILE A 1 83 ? 28.437 -11.356 -24.774 1.00 56.50 83 ILE A CA 1
ATOM 617 C C . ILE A 1 83 ? 29.243 -12.143 -23.731 1.00 56.50 83 ILE A C 1
ATOM 619 O O . ILE A 1 83 ? 28.879 -13.263 -23.395 1.00 56.50 83 ILE A O 1
ATOM 623 N N . LYS A 1 84 ? 30.324 -11.550 -23.202 1.00 55.47 84 LYS A N 1
ATOM 624 C CA . LYS A 1 84 ? 31.168 -12.144 -22.140 1.00 55.47 84 LYS A CA 1
ATOM 625 C C . LYS A 1 84 ? 30.911 -11.588 -20.733 1.00 55.47 84 LYS A C 1
ATOM 627 O O . LYS A 1 84 ? 31.493 -12.088 -19.774 1.00 55.47 84 LYS A O 1
ATOM 632 N N . ARG A 1 85 ? 30.085 -10.548 -20.590 1.00 53.34 85 ARG A N 1
ATOM 633 C CA . ARG A 1 85 ? 29.727 -9.955 -19.293 1.00 53.34 85 ARG A CA 1
ATOM 634 C C . ARG A 1 85 ? 28.423 -9.163 -19.422 1.00 53.34 85 ARG A C 1
ATOM 636 O O . ARG A 1 85 ? 28.303 -8.394 -20.373 1.00 53.34 85 ARG A O 1
ATOM 643 N N . LEU A 1 86 ? 27.489 -9.393 -18.495 1.00 56.75 86 LEU A N 1
ATOM 644 C CA . LEU A 1 86 ? 26.288 -8.577 -18.275 1.00 56.75 86 LEU A CA 1
ATOM 645 C C . LEU A 1 86 ? 26.636 -7.328 -17.461 1.00 56.75 86 LEU A C 1
ATOM 647 O O . LEU A 1 86 ? 27.469 -7.460 -16.530 1.00 56.75 86 LEU A O 1
#

Organism: NCBI:txid2527691

Solvent-accessible surface area (backbone atoms only — not comparable to full-atom values):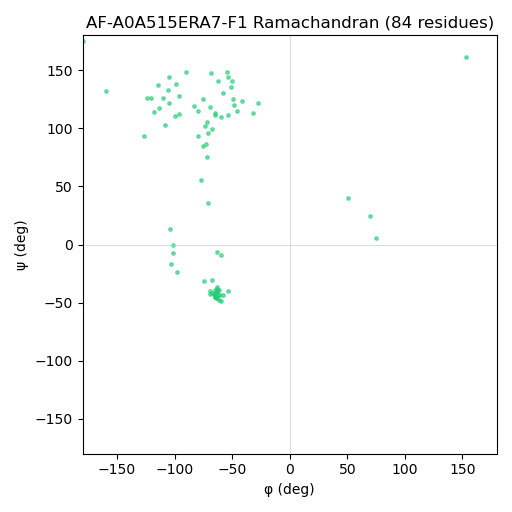 5633 Å² total; per-residue (Å²): 138,83,86,78,81,80,80,76,84,71,78,92,63,77,83,73,50,72,66,59,51,49,52,52,50,50,53,51,52,52,52,51,50,54,50,53,50,49,48,59,70,69,45,71,80,69,76,70,76,72,56,97,77,64,81,53,71,48,78,49,62,56,97,88,45,89,26,21,42,33,24,46,83,88,37,82,76,50,72,46,76,75,50,89,74,135

Nearest PDB structures (foldseek):
  3fvc-assembly1_A  TM=6.621E-01  e=6.415E+00  Human herpesvirus 4 strain B95-8
  2nwv-assembly1_A-2  TM=3.205E-01  e=6.015E+00  Trichormus variabilis

pLDDT: mean 71.63, std 15.17, range [42.44, 97.0]

Foldseek 3Di:
DDDPPPPPPDPPDDDPDPVVVVVVVVVVVVVVVVVVVVCVVPDDPDPPPDPPPPFDWDWDDDQPDQWIFIDTPNHGPDTGGPDNDD

Mean predicted aligned error: 18.81 Å

Sequence (86 aa):
MSHSLTNSLTPVIGKPSRTARLTLALILRAASFTLNRLARAIAPAAPKDHDINAHYVEFYADPGADGGLVYADGKLVGRLPNIKRL

Secondary structure (DSSP, 8-state):
-----------------HHHHHHHHHHHHHHHHHHHHHHHHHS--------TT---EEEE--TTSSEEEEEETTEEEEEEET----